Protein AF-A0A2E4KF43-F1 (afdb_monomer_lite)

Sequence (62 aa):
MNGVQMEMSDSISQALGLIDDQLERVQSREIISSTEVSDLLLDIRLVLMRLEPIEEPATSAI

pLDDT: mean 74.85, std 13.19, range [45.5, 91.12]

Secondary structure (DSSP, 8-state):
-HHHHHHHHHHHHHHHHHHHHHHHHHHT-S---HHHHHHHHHHHHHHHHHHS----------

Foldseek 3Di:
DPPVVVVLVVLVVVLVVVLVVLVVVVVVDPDDDPVNVVVSVVVSVVSVVVSPPPPPPPPPDD

Structure (mmCIF, N/CA/C/O backbone):
data_AF-A0A2E4KF43-F1
#
_entry.id   AF-A0A2E4KF43-F1
#
loop_
_atom_site.group_PDB
_atom_site.id
_atom_site.type_symbol
_atom_site.label_atom_id
_atom_site.label_alt_id
_atom_site.label_comp_id
_atom_site.label_asym_id
_atom_site.label_entity_id
_atom_site.label_seq_id
_atom_site.pdbx_PDB_ins_code
_atom_site.Cartn_x
_atom_site.Cartn_y
_atom_site.Cartn_z
_atom_site.occupancy
_atom_site.B_iso_or_equiv
_atom_site.auth_seq_id
_atom_site.auth_comp_id
_atom_site.auth_asym_id
_atom_site.auth_atom_id
_atom_site.pdbx_PDB_model_num
ATOM 1 N N . MET A 1 1 ? 20.441 4.696 -26.766 1.00 55.09 1 MET A N 1
ATOM 2 C CA . MET A 1 1 ? 20.206 4.919 -25.323 1.00 55.09 1 MET A CA 1
ATOM 3 C C . MET A 1 1 ? 18.787 5.409 -24.989 1.00 55.09 1 MET A C 1
ATOM 5 O O . MET A 1 1 ? 18.507 5.566 -23.816 1.00 55.09 1 MET A O 1
ATOM 9 N N . ASN A 1 2 ? 17.858 5.558 -25.951 1.00 59.75 2 ASN A N 1
ATOM 10 C CA . ASN A 1 2 ? 16.504 6.080 -25.666 1.00 59.75 2 ASN A CA 1
ATOM 11 C C . ASN A 1 2 ? 15.454 5.021 -25.262 1.00 59.75 2 ASN A C 1
ATOM 13 O O . ASN A 1 2 ? 14.412 5.397 -24.746 1.00 59.75 2 ASN A O 1
ATOM 17 N N . GLY A 1 3 ? 15.696 3.723 -25.496 1.00 59.84 3 GLY A N 1
ATOM 18 C CA . GLY A 1 3 ? 14.715 2.661 -25.195 1.00 59.84 3 GLY A CA 1
ATOM 19 C C . GLY A 1 3 ? 14.615 2.318 -23.704 1.00 59.84 3 GLY A C 1
ATOM 20 O O . GLY A 1 3 ? 13.532 2.346 -23.139 1.00 59.84 3 GLY A O 1
ATOM 21 N N . VAL A 1 4 ? 15.760 2.108 -23.046 1.00 60.94 4 VAL A N 1
ATOM 22 C CA . VAL A 1 4 ? 15.840 1.697 -21.627 1.00 60.94 4 VAL A CA 1
ATOM 23 C C . VAL A 1 4 ? 15.263 2.755 -20.676 1.00 60.94 4 VAL A C 1
ATOM 25 O O . VAL A 1 4 ? 14.610 2.435 -19.689 1.00 60.94 4 VAL A O 1
ATOM 28 N N . GLN A 1 5 ? 15.463 4.038 -20.984 1.00 60.12 5 GLN A N 1
ATOM 29 C CA . GLN A 1 5 ? 14.983 5.145 -20.152 1.00 60.12 5 GLN A CA 1
ATOM 30 C C . GLN A 1 5 ? 13.452 5.320 -20.228 1.00 60.12 5 GLN A C 1
ATOM 32 O O . GLN A 1 5 ? 12.828 5.755 -19.258 1.00 60.12 5 GLN A O 1
ATOM 37 N N . MET A 1 6 ? 12.853 4.957 -21.368 1.00 61.84 6 MET A N 1
ATOM 38 C CA . MET A 1 6 ? 11.404 4.958 -21.575 1.00 61.84 6 MET A CA 1
ATOM 39 C C . MET A 1 6 ? 10.755 3.774 -20.842 1.00 61.84 6 MET A C 1
ATOM 41 O O . MET A 1 6 ? 9.839 3.986 -20.060 1.00 61.84 6 MET A O 1
ATOM 45 N N . GLU A 1 7 ? 11.318 2.567 -20.967 1.00 65.19 7 GLU A N 1
ATOM 46 C CA . GLU A 1 7 ? 10.831 1.362 -20.269 1.00 65.19 7 GLU A CA 1
ATOM 47 C C . GLU A 1 7 ? 10.910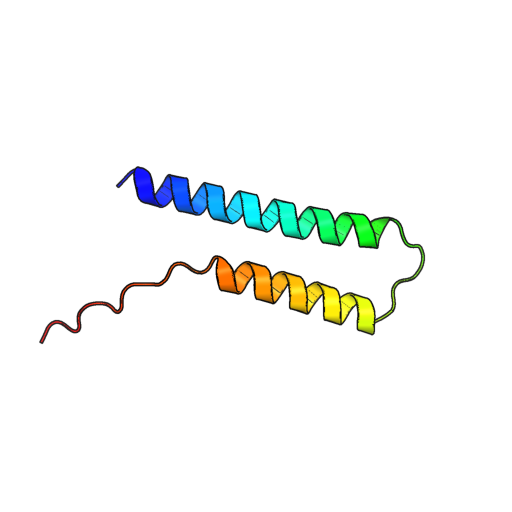 1.477 -18.736 1.00 65.19 7 GLU A C 1
ATOM 49 O O . GLU A 1 7 ? 10.006 1.039 -18.019 1.00 65.19 7 GLU A O 1
ATOM 54 N N . MET A 1 8 ? 11.965 2.110 -18.212 1.00 67.56 8 MET A N 1
ATOM 55 C CA . MET A 1 8 ? 12.093 2.374 -16.776 1.00 67.56 8 MET A CA 1
ATOM 56 C C . MET A 1 8 ? 11.082 3.418 -16.289 1.00 67.56 8 MET A C 1
ATOM 58 O O . MET A 1 8 ? 10.516 3.261 -15.208 1.00 67.56 8 MET A O 1
ATOM 62 N N . SER A 1 9 ? 10.810 4.453 -17.091 1.00 72.12 9 SER A N 1
ATOM 63 C CA . SER A 1 9 ? 9.770 5.439 -16.769 1.00 72.12 9 SER A CA 1
ATOM 64 C C . SER A 1 9 ? 8.382 4.794 -16.750 1.00 72.12 9 SER A C 1
ATOM 66 O O . SER A 1 9 ? 7.630 5.013 -15.804 1.00 72.12 9 SER A O 1
ATOM 68 N N . ASP A 1 10 ? 8.083 3.929 -17.721 1.00 77.12 10 ASP A N 1
ATOM 69 C CA . ASP A 1 10 ? 6.814 3.198 -17.791 1.00 77.12 10 ASP A CA 1
ATOM 70 C C . ASP A 1 10 ? 6.637 2.249 -16.594 1.00 77.12 10 ASP A C 1
ATOM 72 O O . ASP A 1 10 ? 5.555 2.173 -1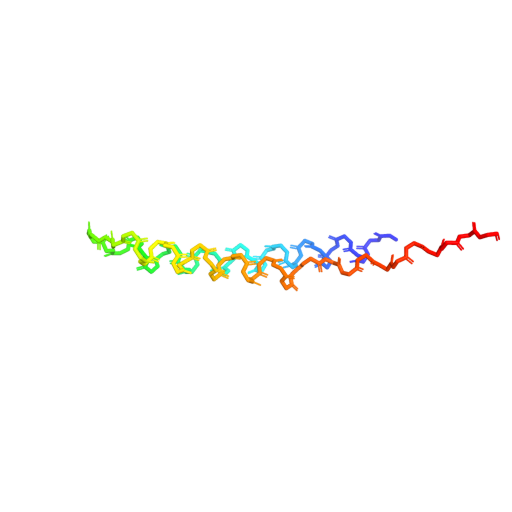6.008 1.00 77.12 10 ASP A O 1
ATOM 76 N N . SER A 1 11 ? 7.714 1.576 -16.177 1.00 76.06 11 SER A N 1
ATOM 77 C CA . SER A 1 11 ? 7.728 0.688 -15.006 1.00 76.06 11 SER A CA 1
ATOM 78 C C . SER A 1 11 ? 7.480 1.452 -13.700 1.00 76.06 11 SER A C 1
ATOM 80 O O . SER A 1 11 ? 6.698 1.008 -12.859 1.00 76.06 11 SER A O 1
ATOM 82 N N . ILE A 1 12 ? 8.086 2.634 -13.546 1.00 79.81 12 ILE A N 1
ATOM 83 C CA . ILE A 1 12 ? 7.861 3.514 -12.390 1.00 79.81 12 ILE A CA 1
ATOM 84 C C . ILE A 1 12 ? 6.417 4.030 -12.377 1.00 79.81 12 ILE A C 1
ATOM 86 O O . ILE A 1 12 ? 5.771 3.993 -11.332 1.00 79.81 12 ILE A O 1
ATOM 90 N N . SER A 1 13 ? 5.876 4.466 -13.518 1.00 82.31 13 SER A N 1
ATOM 91 C CA . SER A 1 13 ? 4.476 4.903 -13.610 1.00 82.31 13 SER A CA 1
ATOM 92 C C . SER A 1 13 ? 3.494 3.788 -13.241 1.00 82.31 13 SER A C 1
ATOM 94 O O . SER A 1 13 ? 2.510 4.046 -12.551 1.00 82.31 13 SER A O 1
ATOM 96 N N . GLN A 1 14 ? 3.780 2.542 -13.629 1.00 80.69 14 GLN A N 1
ATOM 97 C CA . GLN A 1 14 ? 2.982 1.377 -13.238 1.00 80.69 14 GLN A CA 1
ATOM 98 C C . GLN A 1 14 ? 3.055 1.098 -11.730 1.00 80.69 14 GLN A C 1
ATOM 100 O O . GLN A 1 14 ? 2.038 0.806 -11.104 1.00 80.69 14 GLN A O 1
ATOM 105 N N . ALA A 1 15 ? 4.244 1.233 -11.138 1.00 80.12 15 ALA A N 1
ATOM 106 C CA . ALA A 1 15 ? 4.456 1.116 -9.696 1.00 80.12 15 ALA A CA 1
ATOM 107 C C . ALA A 1 15 ? 3.604 2.113 -8.912 1.00 80.12 15 ALA A C 1
ATOM 109 O O . ALA A 1 15 ? 2.937 1.746 -7.947 1.00 80.12 15 ALA A O 1
ATOM 110 N N . LEU A 1 16 ? 3.647 3.375 -9.344 1.00 84.94 16 LEU A N 1
ATOM 111 C CA . LEU A 1 16 ? 2.936 4.471 -8.704 1.00 84.94 16 LEU A CA 1
ATOM 112 C C . LEU A 1 16 ? 1.425 4.264 -8.797 1.00 84.94 16 LEU A C 1
ATOM 114 O O . LEU A 1 16 ? 0.757 4.392 -7.780 1.00 84.94 16 LEU A O 1
ATOM 118 N N . GLY A 1 17 ? 0.908 3.813 -9.946 1.00 88.38 17 GLY A N 1
ATOM 119 C CA . GLY A 1 17 ? -0.509 3.462 -10.078 1.00 88.38 17 GLY A CA 1
ATOM 120 C C . GLY A 1 17 ? -0.954 2.364 -9.103 1.00 88.38 17 GLY A C 1
ATOM 121 O O . GLY A 1 17 ? -1.986 2.494 -8.456 1.00 88.38 17 GLY A O 1
ATOM 122 N N . LEU A 1 18 ? -0.145 1.313 -8.919 1.00 85.62 18 LEU A N 1
ATOM 123 C CA . LEU A 1 18 ? -0.450 0.257 -7.945 1.00 85.62 18 LEU A CA 1
ATOM 124 C C . LEU A 1 18 ? -0.424 0.764 -6.496 1.00 85.62 18 LEU A C 1
ATOM 126 O O . LEU A 1 18 ? -1.210 0.296 -5.673 1.00 85.62 18 LEU A O 1
ATOM 130 N N . ILE A 1 19 ? 0.479 1.694 -6.176 1.00 85.25 19 ILE A N 1
ATOM 131 C CA . ILE A 1 19 ? 0.550 2.330 -4.855 1.00 85.25 19 ILE A CA 1
ATOM 132 C C . ILE A 1 19 ? -0.692 3.194 -4.624 1.00 85.25 19 ILE A C 1
ATOM 134 O O . ILE A 1 19 ? -1.331 3.056 -3.581 1.00 85.25 19 ILE A O 1
ATOM 138 N N . ASP A 1 20 ? -1.054 4.032 -5.594 1.00 88.00 20 ASP A N 1
ATOM 139 C CA . ASP A 1 20 ? -2.213 4.922 -5.521 1.00 88.00 20 ASP A CA 1
ATOM 1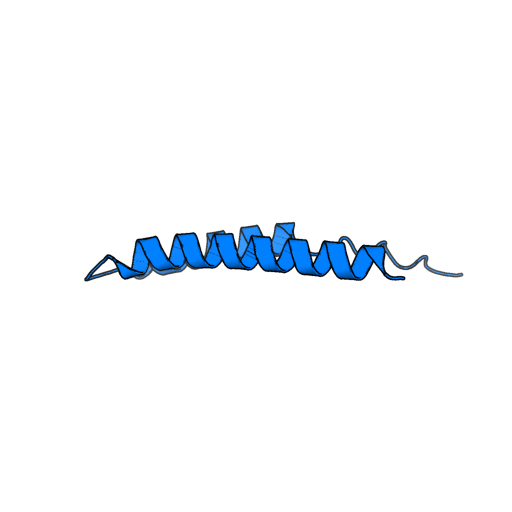40 C C . ASP A 1 20 ? -3.513 4.129 -5.314 1.00 88.00 20 ASP A C 1
ATOM 142 O O . ASP A 1 20 ? -4.280 4.452 -4.406 1.00 88.00 20 ASP A O 1
ATOM 146 N N . ASP A 1 21 ? -3.703 3.023 -6.042 1.00 86.25 21 ASP A N 1
ATOM 147 C CA . ASP A 1 21 ? -4.859 2.130 -5.880 1.00 86.25 21 ASP A CA 1
ATOM 148 C C . ASP A 1 21 ? -4.966 1.567 -4.452 1.00 86.25 21 ASP A C 1
ATOM 150 O O . ASP A 1 21 ? -6.055 1.486 -3.873 1.00 86.25 21 ASP A O 1
ATOM 154 N N . GLN A 1 22 ? -3.846 1.144 -3.852 1.00 81.81 22 GLN A N 1
ATOM 155 C CA . GLN A 1 22 ? -3.888 0.623 -2.484 1.00 81.81 22 GLN A CA 1
ATOM 156 C C . GLN A 1 22 ? -4.094 1.733 -1.446 1.00 81.81 22 GLN A C 1
ATOM 158 O O . GLN A 1 22 ? -4.787 1.517 -0.449 1.00 81.81 22 GLN A O 1
ATOM 163 N N . LEU A 1 23 ? -3.542 2.925 -1.679 1.00 81.44 23 LEU A N 1
ATOM 164 C CA . LEU A 1 23 ? -3.735 4.084 -0.811 1.00 81.44 23 LEU A CA 1
ATOM 165 C C . LEU A 1 23 ? -5.179 4.604 -0.856 1.00 81.44 23 LEU A C 1
ATOM 167 O O . LEU A 1 23 ? -5.738 4.909 0.197 1.00 81.44 23 LEU A O 1
ATOM 171 N N . GLU A 1 24 ? -5.820 4.644 -2.025 1.00 85.50 24 GLU A N 1
ATOM 172 C CA . GLU A 1 24 ? -7.221 5.064 -2.182 1.00 85.50 24 GLU A CA 1
ATOM 173 C C . GLU A 1 24 ? -8.176 4.149 -1.395 1.00 85.50 24 GLU A C 1
ATOM 175 O O . GLU A 1 24 ? -9.057 4.613 -0.661 1.00 85.50 24 GLU A O 1
ATOM 180 N N . ARG A 1 25 ? -7.952 2.828 -1.453 1.00 79.75 25 ARG A N 1
ATOM 181 C CA . ARG A 1 25 ? -8.738 1.840 -0.688 1.00 79.75 25 ARG A CA 1
ATOM 182 C C . ARG A 1 25 ? -8.679 2.095 0.816 1.00 79.75 25 ARG A C 1
ATOM 184 O O . ARG A 1 25 ? -9.664 1.872 1.522 1.00 79.75 25 ARG A O 1
ATOM 191 N N . VAL A 1 26 ? -7.540 2.579 1.294 1.00 76.00 26 VAL A N 1
ATOM 192 C CA . VAL A 1 26 ? -7.287 2.883 2.702 1.00 76.00 26 VAL A CA 1
ATOM 193 C C . VAL A 1 26 ? -7.831 4.263 3.082 1.00 76.00 26 VAL A C 1
ATOM 195 O O . VAL A 1 26 ? -8.398 4.412 4.161 1.00 76.00 26 VAL A O 1
ATOM 198 N N . GLN A 1 27 ? -7.764 5.243 2.178 1.00 75.69 27 GLN A N 1
ATOM 199 C CA . GLN A 1 27 ? -8.267 6.606 2.382 1.00 75.69 27 GLN A CA 1
ATOM 200 C C . GLN A 1 27 ? -9.781 6.662 2.641 1.00 75.69 27 GLN A C 1
ATOM 202 O O . GLN A 1 27 ? -10.255 7.536 3.362 1.00 75.69 27 GLN A O 1
ATOM 207 N N . SER A 1 28 ? -10.547 5.718 2.090 1.00 76.88 28 SER A N 1
ATOM 208 C CA . SER A 1 28 ? -12.003 5.638 2.291 1.00 76.88 28 SER A CA 1
ATOM 209 C C . SER A 1 28 ? -12.437 5.209 3.704 1.00 76.88 28 SER A C 1
ATOM 211 O O . SER A 1 28 ? -13.634 5.182 4.000 1.00 76.88 28 SER A O 1
ATOM 213 N N . ARG A 1 29 ? -11.490 4.853 4.585 1.00 80.38 29 ARG A N 1
ATOM 214 C CA . ARG A 1 29 ? -11.761 4.271 5.904 1.00 80.38 29 ARG A CA 1
ATOM 215 C C . ARG A 1 29 ? -11.433 5.244 7.035 1.00 80.38 29 ARG A C 1
ATOM 217 O O . ARG A 1 29 ? -10.354 5.819 7.085 1.00 80.38 29 ARG A O 1
ATOM 224 N N . GLU A 1 30 ? -12.361 5.374 7.981 1.00 70.81 30 GLU A N 1
ATOM 225 C CA . GLU A 1 30 ? -12.250 6.287 9.131 1.00 70.81 30 GLU A CA 1
ATOM 226 C C . GLU A 1 30 ? -11.220 5.816 10.179 1.00 70.81 30 GLU A C 1
ATOM 228 O O . GLU A 1 30 ? -10.595 6.633 10.852 1.00 70.81 30 GLU A O 1
ATOM 233 N N . ILE A 1 31 ? -11.012 4.499 10.308 1.00 75.56 31 ILE A N 1
ATOM 234 C CA . ILE A 1 31 ? -10.039 3.885 11.223 1.00 75.56 31 ILE A CA 1
ATOM 235 C C . ILE A 1 31 ? -9.327 2.746 10.491 1.00 75.56 31 ILE A C 1
ATOM 237 O O . ILE A 1 31 ? -9.974 1.906 9.864 1.00 75.56 31 ILE A O 1
ATOM 241 N N . ILE A 1 32 ? -7.999 2.706 10.598 1.00 82.88 32 ILE A N 1
ATOM 242 C CA . ILE A 1 32 ? -7.141 1.666 10.022 1.00 82.88 32 ILE A CA 1
ATOM 243 C C . ILE A 1 32 ? -6.273 1.111 11.150 1.00 82.88 32 ILE A C 1
ATOM 245 O O . ILE A 1 32 ? -5.703 1.874 11.935 1.00 82.88 32 ILE A O 1
ATOM 249 N N . SER A 1 33 ? -6.180 -0.212 11.260 1.00 87.50 33 SER A N 1
ATOM 250 C CA . SER A 1 33 ? -5.314 -0.844 12.256 1.00 87.50 33 SER A CA 1
ATOM 251 C C . SER A 1 33 ? -3.836 -0.759 11.859 1.00 87.50 33 SER A C 1
ATOM 253 O O . SER A 1 33 ? -3.480 -0.709 10.682 1.00 87.50 33 SER A O 1
ATOM 255 N N . SER A 1 34 ? -2.938 -0.800 12.846 1.00 87.12 34 SER A N 1
ATOM 256 C CA . SER A 1 34 ? -1.491 -0.850 12.592 1.00 87.12 34 SER A CA 1
ATOM 257 C C . SER A 1 34 ? -1.068 -2.086 11.790 1.00 87.12 34 SER A C 1
ATOM 259 O O . SER A 1 34 ? -0.089 -2.032 11.046 1.00 87.12 34 SER A O 1
ATOM 261 N N . THR A 1 35 ? -1.810 -3.188 11.915 1.00 90.12 35 THR A N 1
ATOM 262 C CA . THR A 1 35 ? -1.598 -4.417 11.144 1.00 90.12 35 THR A CA 1
ATOM 263 C C . THR A 1 35 ? -1.927 -4.200 9.670 1.00 90.12 35 THR A C 1
ATOM 265 O O . THR A 1 35 ? -1.090 -4.490 8.826 1.00 90.12 35 THR A O 1
ATOM 268 N N . GLU A 1 36 ? -3.066 -3.574 9.358 1.00 85.88 36 GLU A N 1
ATOM 269 C CA . GLU A 1 36 ? -3.451 -3.254 7.974 1.00 85.88 36 GLU A CA 1
ATOM 270 C C . GLU A 1 36 ? -2.468 -2.287 7.301 1.00 85.88 36 GLU A C 1
ATOM 272 O O . GLU A 1 36 ? -2.143 -2.454 6.128 1.00 85.88 36 GLU A O 1
ATOM 277 N N . VAL A 1 37 ? -1.941 -1.304 8.041 1.00 86.25 37 VAL A N 1
ATOM 278 C CA . VAL A 1 37 ? -0.873 -0.427 7.529 1.00 86.25 37 VAL A CA 1
ATOM 279 C C . VAL A 1 37 ? 0.405 -1.222 7.251 1.00 86.25 37 VAL A C 1
ATOM 281 O O . VAL A 1 37 ? 1.075 -0.982 6.250 1.00 86.25 37 VAL A O 1
ATOM 284 N N . SER A 1 38 ? 0.754 -2.173 8.118 1.00 90.38 38 SER A N 1
ATOM 285 C CA . SER A 1 38 ? 1.956 -2.997 7.944 1.00 90.38 38 SER A CA 1
ATOM 286 C C . SER A 1 38 ? 1.846 -3.916 6.725 1.00 90.38 38 SER A C 1
ATOM 288 O O . SER A 1 38 ? 2.810 -4.030 5.970 1.00 90.38 38 SER A O 1
ATOM 290 N N . ASP A 1 39 ? 0.672 -4.511 6.502 1.00 90.12 39 ASP A N 1
ATOM 291 C CA . ASP A 1 39 ? 0.394 -5.359 5.338 1.00 90.12 39 ASP A CA 1
ATOM 292 C C . ASP A 1 39 ? 0.456 -4.546 4.037 1.00 90.12 39 ASP A C 1
ATOM 294 O O . ASP A 1 39 ? 1.143 -4.933 3.094 1.00 90.12 39 ASP A O 1
ATOM 298 N N . LEU A 1 40 ? -0.151 -3.354 4.023 1.00 87.31 40 LEU A N 1
ATOM 299 C CA . LEU A 1 40 ? -0.075 -2.425 2.895 1.00 87.31 40 LEU A CA 1
ATOM 300 C C . LEU A 1 40 ? 1.372 -2.058 2.538 1.00 87.31 40 LEU A C 1
ATOM 302 O O . LEU A 1 40 ? 1.762 -2.081 1.370 1.00 87.31 40 LEU A O 1
ATOM 306 N N . LEU A 1 4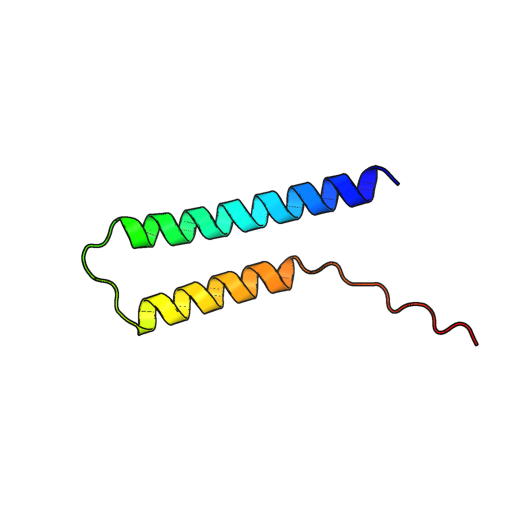1 ? 2.185 -1.717 3.540 1.00 88.38 41 LEU A N 1
ATOM 307 C CA . LEU A 1 41 ? 3.594 -1.385 3.331 1.00 88.38 41 LEU A CA 1
ATOM 308 C C . LEU A 1 41 ? 4.391 -2.587 2.804 1.00 88.38 41 LEU A C 1
ATOM 310 O O . LEU A 1 41 ? 5.318 -2.409 2.008 1.00 88.38 41 LEU A O 1
ATOM 314 N N . LEU A 1 42 ? 4.037 -3.805 3.222 1.00 91.12 42 LEU A N 1
ATOM 315 C CA . LEU A 1 42 ? 4.658 -5.028 2.725 1.00 91.12 42 LEU A CA 1
ATOM 316 C C . LEU A 1 42 ? 4.294 -5.286 1.256 1.00 91.12 42 LEU A C 1
ATOM 318 O O . LEU A 1 42 ? 5.184 -5.602 0.465 1.00 91.12 42 LEU A O 1
ATOM 322 N N . ASP A 1 43 ? 3.034 -5.085 0.876 1.00 86.88 43 ASP A N 1
ATOM 323 C CA . ASP A 1 43 ? 2.575 -5.216 -0.509 1.00 86.88 43 ASP A CA 1
ATOM 324 C C . ASP A 1 43 ? 3.271 -4.205 -1.429 1.00 86.88 43 ASP A C 1
ATOM 326 O O . ASP A 1 43 ? 3.798 -4.581 -2.479 1.00 86.88 43 ASP A O 1
ATOM 330 N N . ILE A 1 44 ? 3.379 -2.942 -0.998 1.00 85.25 44 ILE A N 1
ATOM 331 C CA . ILE A 1 44 ? 4.121 -1.900 -1.725 1.00 85.25 44 ILE A CA 1
ATOM 332 C C . ILE A 1 44 ? 5.586 -2.310 -1.901 1.00 85.25 44 ILE A C 1
ATOM 334 O O . ILE A 1 44 ? 6.131 -2.228 -3.003 1.00 85.25 44 ILE A O 1
ATOM 338 N N . ARG A 1 45 ? 6.231 -2.810 -0.839 1.00 86.94 45 ARG A N 1
ATOM 339 C CA . ARG A 1 45 ? 7.617 -3.288 -0.912 1.00 86.94 45 ARG A CA 1
ATOM 340 C C . ARG A 1 45 ? 7.773 -4.415 -1.934 1.00 86.94 45 ARG A C 1
ATOM 342 O O . ARG A 1 45 ? 8.729 -4.399 -2.705 1.00 86.94 45 ARG A O 1
ATOM 349 N N . LEU A 1 46 ? 6.854 -5.378 -1.958 1.00 86.38 46 LEU A N 1
ATOM 350 C CA . LEU A 1 46 ? 6.895 -6.492 -2.907 1.00 86.38 46 LEU A CA 1
ATOM 351 C C . LEU A 1 46 ? 6.708 -6.027 -4.354 1.00 86.38 46 LEU A C 1
ATOM 353 O O . LEU A 1 46 ? 7.374 -6.555 -5.243 1.00 86.38 46 LEU A O 1
ATOM 357 N N . VAL A 1 47 ? 5.838 -5.045 -4.597 1.00 84.00 47 VAL A N 1
ATOM 358 C CA . VAL A 1 47 ? 5.665 -4.435 -5.923 1.00 84.00 47 VAL A CA 1
ATOM 359 C C . VAL A 1 47 ? 6.957 -3.754 -6.369 1.00 84.00 47 VAL A C 1
ATOM 361 O O . VAL A 1 47 ? 7.432 -4.023 -7.468 1.00 84.00 47 VAL A O 1
ATOM 364 N N . LEU A 1 48 ? 7.577 -2.951 -5.501 1.00 81.00 48 LEU A N 1
ATOM 365 C CA . LEU A 1 48 ? 8.828 -2.254 -5.812 1.00 81.00 48 LEU A CA 1
ATOM 366 C C . LEU A 1 48 ? 9.992 -3.219 -6.081 1.00 81.00 48 LEU A C 1
ATOM 368 O O . LEU A 1 48 ? 10.750 -3.007 -7.021 1.00 81.00 48 LEU A O 1
ATOM 372 N N . MET A 1 49 ? 10.096 -4.320 -5.330 1.00 83.25 49 MET A N 1
ATOM 373 C CA . MET A 1 49 ? 11.121 -5.350 -5.565 1.00 83.25 49 MET A CA 1
ATOM 374 C C . MET A 1 49 ? 10.975 -6.057 -6.920 1.00 83.25 49 MET A C 1
ATOM 376 O O . MET A 1 49 ? 11.951 -6.578 -7.444 1.00 83.25 49 MET A O 1
ATOM 380 N N . ARG A 1 50 ? 9.769 -6.100 -7.499 1.00 78.94 50 ARG A N 1
ATOM 381 C CA . ARG A 1 50 ? 9.543 -6.679 -8.838 1.00 78.94 50 ARG A CA 1
ATOM 382 C C . ARG A 1 50 ? 9.937 -5.735 -9.972 1.00 78.94 50 ARG A C 1
ATOM 384 O O . ARG A 1 50 ? 10.025 -6.179 -11.110 1.00 78.94 50 ARG A O 1
ATOM 391 N N . LEU A 1 51 ? 10.121 -4.456 -9.660 1.00 69.69 51 LEU A N 1
ATOM 392 C CA . LEU A 1 51 ? 10.433 -3.391 -10.610 1.00 69.69 51 LEU A CA 1
ATOM 393 C C . LEU A 1 51 ? 11.909 -2.996 -10.581 1.00 69.69 51 LEU A C 1
ATOM 395 O O . LEU A 1 51 ? 12.335 -2.187 -11.404 1.00 69.69 51 LEU A O 1
ATOM 399 N N . GLU A 1 52 ? 12.683 -3.542 -9.639 1.00 64.75 52 GLU A N 1
ATOM 400 C CA . GLU A 1 52 ? 14.126 -3.355 -9.613 1.00 64.75 52 GLU A CA 1
ATOM 401 C C . GLU A 1 52 ? 14.708 -3.948 -10.909 1.00 64.75 52 GLU A C 1
ATOM 403 O O . GLU A 1 52 ? 14.497 -5.136 -11.188 1.00 64.75 52 GLU A O 1
ATOM 408 N N . PRO A 1 53 ? 15.386 -3.141 -11.748 1.00 59.75 53 PRO A N 1
ATOM 409 C CA . PRO A 1 53 ? 16.059 -3.665 -12.919 1.00 59.75 53 PRO A CA 1
ATOM 410 C C . PRO A 1 53 ? 17.081 -4.679 -12.423 1.00 59.75 53 PRO A C 1
ATOM 412 O O . PRO A 1 53 ? 17.864 -4.373 -11.524 1.00 59.75 53 PRO A O 1
ATOM 415 N N . ILE A 1 54 ? 17.081 -5.877 -13.003 1.00 60.25 54 ILE A N 1
ATOM 416 C CA . ILE A 1 54 ? 18.201 -6.800 -12.847 1.00 60.25 54 ILE A CA 1
ATOM 417 C C . ILE A 1 54 ? 19.405 -6.045 -13.409 1.00 60.25 54 ILE A C 1
ATOM 419 O O . ILE A 1 54 ? 19.573 -5.975 -14.626 1.00 60.25 54 ILE A O 1
ATOM 423 N N . GLU A 1 55 ? 20.205 -5.414 -12.550 1.00 54.72 55 GLU A N 1
ATOM 424 C CA . GLU A 1 55 ? 21.546 -5.023 -12.945 1.00 54.72 55 GLU A CA 1
ATOM 425 C C . GLU A 1 55 ? 22.214 -6.324 -13.390 1.00 54.72 55 GLU A C 1
ATOM 427 O O . GLU A 1 55 ? 22.413 -7.240 -12.584 1.00 54.72 55 GLU A O 1
ATOM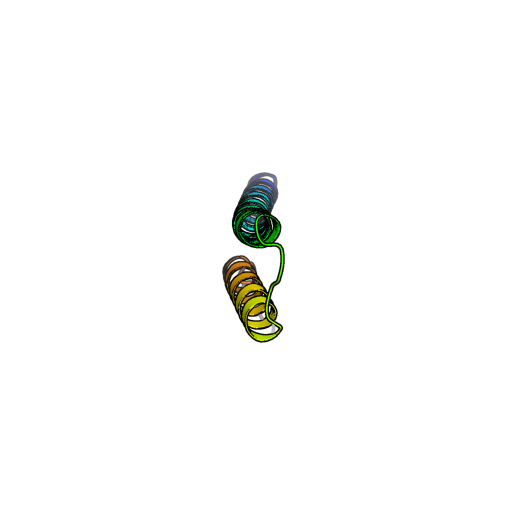 432 N N . GLU A 1 56 ? 22.471 -6.461 -14.697 1.00 54.34 56 GLU A N 1
ATOM 433 C CA . GLU A 1 56 ? 23.345 -7.524 -15.174 1.00 54.34 56 GLU A CA 1
ATOM 434 C C . GLU A 1 56 ? 24.614 -7.440 -14.326 1.00 54.34 56 GLU A C 1
ATOM 436 O O . GLU A 1 56 ? 25.163 -6.340 -14.186 1.00 54.34 56 GLU A O 1
ATOM 441 N N . PRO A 1 57 ? 25.069 -8.554 -13.720 1.00 45.50 57 PRO A N 1
ATOM 442 C CA . PRO A 1 57 ? 26.271 -8.527 -12.916 1.00 45.50 57 PRO A CA 1
ATOM 443 C C . PRO A 1 57 ? 27.363 -7.982 -13.820 1.00 45.50 57 PRO A C 1
ATOM 445 O O . PRO A 1 57 ? 27.690 -8.609 -14.832 1.00 45.50 57 PRO A O 1
ATOM 448 N N . ALA A 1 58 ? 27.855 -6.784 -13.483 1.00 51.72 58 ALA A N 1
ATOM 449 C CA . ALA A 1 58 ? 28.947 -6.146 -14.184 1.00 51.72 58 ALA A CA 1
ATOM 450 C C . ALA A 1 58 ? 29.993 -7.229 -14.402 1.00 51.72 58 ALA A C 1
ATOM 452 O O . ALA A 1 58 ? 30.503 -7.798 -13.433 1.00 51.72 58 ALA A O 1
ATOM 453 N N . THR A 1 59 ? 30.202 -7.589 -15.673 1.00 48.53 59 THR A N 1
ATOM 454 C CA . THR A 1 59 ? 31.216 -8.555 -16.067 1.00 48.53 59 THR A CA 1
ATOM 455 C C . THR A 1 59 ? 32.467 -8.165 -15.304 1.00 48.53 59 THR A C 1
ATOM 457 O O . THR A 1 59 ? 32.998 -7.068 -15.480 1.00 48.53 59 THR A O 1
ATOM 460 N N . SER A 1 60 ? 32.857 -9.044 -14.383 1.00 53.50 60 SER A N 1
ATOM 461 C CA . SER A 1 60 ? 34.111 -8.972 -13.663 1.00 53.50 60 SER A CA 1
ATOM 462 C C . SER A 1 60 ? 35.187 -9.086 -14.734 1.00 53.50 60 SER A C 1
ATOM 464 O O . SER A 1 60 ? 35.555 -10.187 -15.136 1.00 53.50 60 SER A O 1
ATOM 466 N N . ALA A 1 61 ? 35.593 -7.944 -15.286 1.00 49.53 61 ALA A N 1
ATOM 467 C CA . ALA A 1 61 ? 36.681 -7.848 -16.234 1.00 49.53 61 ALA A CA 1
ATOM 468 C C . ALA A 1 61 ? 37.966 -8.142 -15.456 1.00 49.53 61 ALA A C 1
ATOM 470 O O . ALA A 1 61 ? 38.455 -7.303 -14.699 1.00 49.53 61 ALA A O 1
ATOM 471 N N . ILE A 1 62 ? 38.420 -9.387 -15.588 1.00 48.19 62 ILE A N 1
ATOM 472 C CA . ILE A 1 62 ? 39.771 -9.838 -15.256 1.00 48.19 62 ILE A CA 1
ATOM 473 C C . ILE A 1 62 ? 40.668 -9.545 -16.455 1.00 48.19 62 ILE A C 1
ATOM 475 O O . ILE A 1 62 ? 40.207 -9.813 -17.590 1.00 48.19 62 ILE A O 1
#

Radius of gyration: 16.62 Å; chains: 1; bounding box: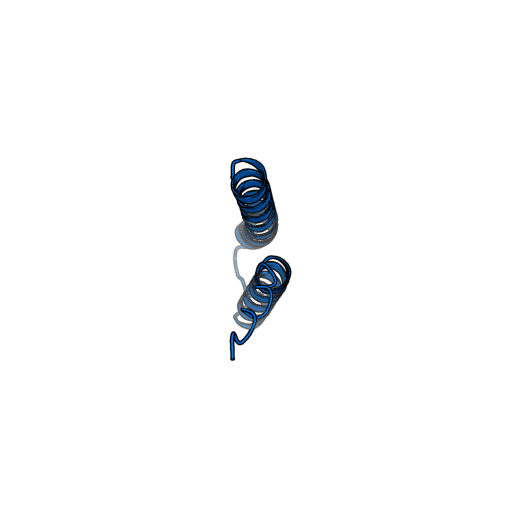 52×16×38 Å